Protein AF-A0A960FR45-F1 (afdb_monomer_lite)

Foldseek 3Di:
DDDDDDDDDDDDDLAPDAEEEEAAAEDVSCVVVVVCLVCCVPDNHNWAYDYHYDYDDDDPCPVVSCVSCVPPVRD

pLDDT: mean 92.17, std 4.03, range [78.0, 96.38]

Secondary structure (DSSP, 8-state):
-------------GGG--SSEEEEEEGGGGHHHHHHHTTTTTS--SS-EEEEEE-SS--TTHHHHHHHHHT-TT-

Radius of gyration: 13.73 Å; chains: 1; bounding box: 44×27×32 Å

Structure (mmCIF, N/CA/C/O backbone):
data_AF-A0A960FR45-F1
#
_entry.id   AF-A0A960FR45-F1
#
loop_
_atom_site.group_PDB
_atom_site.id
_atom_site.type_symbol
_atom_site.label_atom_id
_atom_site.label_alt_id
_atom_site.label_comp_id
_atom_site.label_asym_id
_atom_site.label_entity_id
_atom_site.label_seq_id
_atom_site.pdbx_PDB_ins_code
_atom_site.Cartn_x
_atom_site.Cartn_y
_atom_site.Cartn_z
_atom_site.occupancy
_atom_site.B_iso_or_equiv
_atom_site.auth_seq_id
_atom_site.auth_comp_id
_atom_site.auth_asym_id
_atom_site.auth_atom_id
_atom_site.pdbx_PDB_model_num
ATOM 1 N N . MET A 1 1 ? 27.694 -3.106 -1.692 1.00 78.00 1 MET A N 1
ATOM 2 C CA . MET A 1 1 ? 27.418 -1.752 -1.156 1.00 78.00 1 MET A CA 1
ATOM 3 C C . MET A 1 1 ? 26.011 -1.758 -0.573 1.00 78.00 1 MET A C 1
ATOM 5 O O . MET A 1 1 ? 25.159 -2.362 -1.215 1.00 78.00 1 MET A O 1
ATOM 9 N N . PRO A 1 2 ? 25.760 -1.187 0.618 1.00 93.00 2 PRO A N 1
ATOM 10 C CA . PRO A 1 2 ? 24.418 -1.151 1.200 1.00 93.00 2 PRO A CA 1
ATOM 11 C C . PRO A 1 2 ? 23.513 -0.155 0.461 1.00 93.00 2 PRO A C 1
ATOM 13 O O . PRO A 1 2 ? 23.986 0.872 -0.025 1.00 93.00 2 PRO A O 1
ATOM 16 N N . ALA A 1 3 ? 22.214 -0.454 0.401 1.00 94.56 3 ALA A N 1
ATOM 17 C CA . ALA A 1 3 ? 21.207 0.520 -0.007 1.00 94.56 3 ALA A CA 1
ATOM 18 C C . ALA A 1 3 ? 20.944 1.491 1.155 1.00 94.56 3 ALA A C 1
ATOM 20 O O . ALA A 1 3 ? 20.745 1.058 2.289 1.00 94.56 3 ALA A O 1
ATOM 21 N N . VAL A 1 4 ? 20.951 2.796 0.874 1.00 96.06 4 VAL A N 1
ATOM 22 C CA . VAL A 1 4 ? 20.640 3.850 1.851 1.00 96.06 4 VAL A CA 1
ATOM 23 C C . VAL A 1 4 ? 19.241 4.379 1.552 1.00 96.06 4 VAL A C 1
ATOM 25 O O . VAL A 1 4 ? 18.960 4.763 0.419 1.00 96.06 4 VAL A O 1
ATOM 28 N N . LEU A 1 5 ? 18.370 4.388 2.562 1.00 95.19 5 LEU A N 1
ATOM 29 C CA . LEU A 1 5 ? 16.997 4.887 2.470 1.00 95.19 5 LEU A CA 1
ATOM 30 C C . LEU A 1 5 ? 16.860 6.182 3.279 1.00 95.19 5 LEU A C 1
ATOM 32 O O . LEU A 1 5 ? 17.446 6.305 4.354 1.00 95.19 5 LEU A O 1
ATOM 36 N N . SER A 1 6 ? 16.066 7.132 2.788 1.00 95.25 6 SER A N 1
ATOM 37 C CA . SER A 1 6 ? 15.788 8.397 3.473 1.00 95.25 6 SER A CA 1
ATOM 38 C C . SER A 1 6 ? 14.288 8.657 3.541 1.00 95.25 6 SER A C 1
ATOM 40 O O . SER A 1 6 ? 13.659 8.773 2.495 1.00 95.25 6 SER A O 1
ATOM 42 N N . GLY A 1 7 ? 13.770 8.810 4.764 1.00 91.06 7 GLY A N 1
ATOM 43 C CA . GLY A 1 7 ? 12.416 9.283 5.063 1.00 91.06 7 GLY A CA 1
ATOM 44 C C . GLY A 1 7 ? 11.252 8.429 4.526 1.00 91.06 7 GLY A C 1
ATOM 45 O O . GLY A 1 7 ? 11.397 7.642 3.594 1.00 91.06 7 GLY A O 1
ATOM 46 N N . PRO A 1 8 ? 10.047 8.602 5.088 1.00 89.75 8 PRO A N 1
ATOM 47 C CA . PRO A 1 8 ? 8.806 8.429 4.350 1.00 89.75 8 PRO A CA 1
ATOM 48 C C . PRO A 1 8 ? 8.457 9.739 3.624 1.00 89.75 8 PRO A C 1
ATOM 50 O O . PRO A 1 8 ? 8.558 10.829 4.191 1.00 89.75 8 PRO A O 1
ATOM 53 N N . HIS A 1 9 ? 8.018 9.643 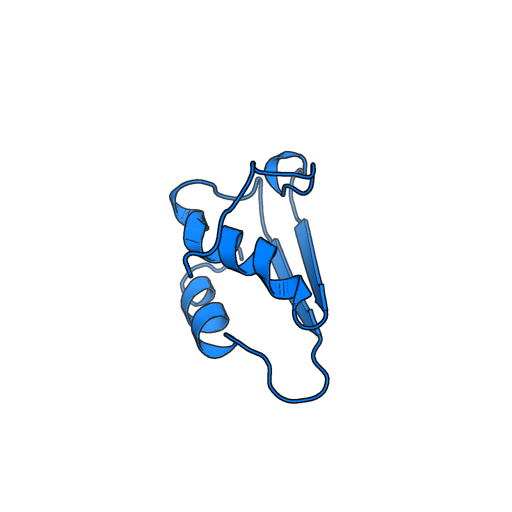2.371 1.00 93.44 9 HIS A N 1
ATOM 54 C CA . HIS A 1 9 ? 7.607 10.794 1.567 1.00 93.44 9 HIS A CA 1
ATOM 55 C C . HIS A 1 9 ? 6.204 10.583 0.993 1.00 93.44 9 HIS A C 1
ATOM 57 O O . HIS A 1 9 ? 5.805 9.460 0.697 1.00 93.44 9 HIS A O 1
ATOM 63 N N . GLY A 1 10 ? 5.474 11.682 0.789 1.00 92.12 10 GLY A N 1
ATOM 64 C CA . GLY A 1 10 ? 4.132 11.676 0.205 1.00 92.12 10 GLY A CA 1
ATOM 65 C C . GLY A 1 10 ? 3.013 11.921 1.220 1.00 92.12 10 GLY A C 1
ATOM 66 O O . GLY A 1 10 ? 3.230 11.987 2.426 1.00 92.12 10 GLY A O 1
ATOM 67 N N . ARG A 1 11 ? 1.798 12.113 0.698 1.00 93.69 11 ARG A N 1
ATOM 68 C CA . ARG A 1 11 ? 0.558 12.317 1.475 1.00 93.69 11 ARG A CA 1
ATOM 69 C C . ARG A 1 11 ? -0.534 11.307 1.104 1.00 93.69 11 ARG A C 1
ATOM 71 O O . ARG A 1 11 ? -1.697 11.503 1.441 1.00 93.69 11 ARG A O 1
ATOM 78 N N . PHE A 1 12 ? -0.164 10.263 0.364 1.00 94.19 12 PHE A N 1
ATOM 79 C CA . PHE A 1 12 ? -1.084 9.238 -0.105 1.00 94.19 12 PHE A CA 1
ATOM 80 C C . PHE A 1 12 ? -1.423 8.294 1.050 1.00 94.19 12 PHE A C 1
ATOM 82 O O . PHE A 1 12 ? -0.567 7.541 1.509 1.00 94.19 12 PHE A O 1
ATOM 89 N N . THR A 1 13 ? -2.647 8.390 1.561 1.00 93.56 13 THR A N 1
ATOM 90 C CA . THR A 1 13 ? -3.137 7.590 2.686 1.00 93.56 13 THR A CA 1
ATOM 91 C C . THR A 1 13 ? -4.642 7.404 2.577 1.00 93.56 13 THR A C 1
ATOM 93 O O . THR A 1 13 ? -5.362 8.332 2.200 1.00 93.56 13 THR A O 1
ATOM 96 N N . HIS A 1 14 ? -5.116 6.213 2.931 1.00 93.88 14 HIS A N 1
ATOM 97 C CA . HIS A 1 14 ? -6.536 5.878 2.979 1.00 93.88 14 HIS A CA 1
ATOM 98 C C . HIS A 1 14 ? -7.243 6.464 4.212 1.00 93.88 14 HIS A C 1
ATOM 100 O O . HIS A 1 14 ? -8.468 6.557 4.237 1.00 93.88 14 HIS A O 1
ATOM 106 N N . ALA A 1 15 ? -6.481 6.908 5.219 1.00 91.69 15 ALA A N 1
ATOM 107 C CA . ALA A 1 15 ? -7.006 7.438 6.480 1.00 91.69 15 ALA A CA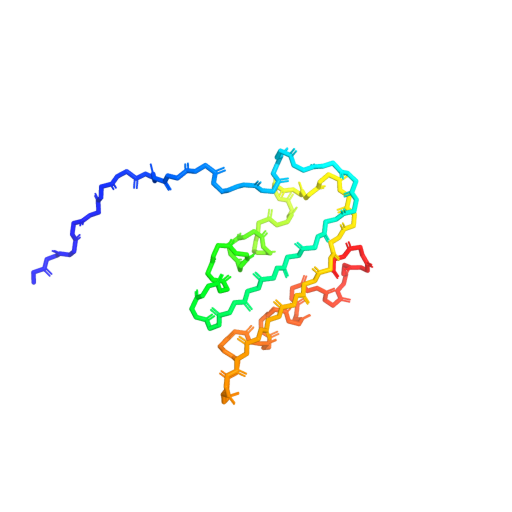 1
ATOM 108 C C . ALA A 1 15 ? -7.754 8.776 6.335 1.00 91.69 15 ALA A C 1
ATOM 110 O O . ALA A 1 15 ? -8.532 9.146 7.208 1.00 91.69 15 ALA A O 1
ATOM 111 N N . HIS A 1 16 ? -7.520 9.516 5.247 1.00 90.94 16 HIS A N 1
ATOM 112 C CA . HIS A 1 16 ? -8.254 10.755 4.963 1.00 90.94 16 HIS A CA 1
ATOM 113 C C . HIS A 1 16 ? -9.579 10.517 4.225 1.00 90.94 16 HIS A C 1
ATOM 115 O O . HIS A 1 16 ? -10.367 11.451 4.085 1.00 90.94 16 HIS A O 1
ATOM 121 N N . ALA A 1 17 ? -9.818 9.305 3.718 1.00 88.50 17 ALA A N 1
ATOM 122 C CA . ALA A 1 17 ? -11.061 8.962 3.041 1.00 88.50 17 ALA A CA 1
ATOM 123 C C . ALA A 1 17 ? -12.132 8.535 4.055 1.00 88.50 17 ALA A C 1
ATOM 125 O O . ALA A 1 17 ? -11.828 7.979 5.110 1.00 88.50 17 ALA A O 1
ATOM 126 N N . THR A 1 18 ? -13.399 8.788 3.729 1.00 87.81 18 THR A N 1
ATOM 127 C CA . THR A 1 18 ? -14.547 8.464 4.582 1.00 87.81 18 THR A CA 1
ATOM 128 C C . THR A 1 18 ? -15.483 7.486 3.880 1.00 87.81 18 THR A C 1
ATOM 130 O O . THR A 1 18 ? -15.697 7.573 2.673 1.00 87.81 18 THR A O 1
ATOM 133 N N . GLY A 1 19 ? -16.057 6.552 4.643 1.00 90.81 19 GLY A N 1
ATOM 134 C CA . GLY A 1 19 ? -17.011 5.578 4.115 1.00 90.81 19 GLY A CA 1
ATOM 135 C C . GLY A 1 19 ? -16.380 4.586 3.133 1.00 90.81 19 GLY A C 1
ATOM 136 O O . GLY A 1 19 ? -15.345 3.994 3.427 1.00 90.81 19 GLY A O 1
ATOM 137 N N . HIS A 1 20 ? -17.043 4.380 1.992 1.00 94.19 20 HIS A N 1
ATOM 138 C CA . HIS A 1 20 ? -16.657 3.412 0.961 1.00 94.19 20 HIS A CA 1
ATOM 139 C C . HIS A 1 20 ? -15.538 3.963 0.067 1.00 94.19 20 HIS A C 1
ATOM 141 O O . HIS A 1 20 ? -15.662 5.057 -0.484 1.00 94.19 20 HIS A O 1
ATOM 147 N N . GLN A 1 21 ? -14.449 3.206 -0.078 1.00 94.56 21 GLN A N 1
ATOM 148 C CA . GLN A 1 21 ? -13.264 3.599 -0.838 1.00 94.56 21 GLN A CA 1
ATOM 149 C C . GLN A 1 21 ? -13.045 2.722 -2.071 1.00 94.56 21 GLN A C 1
ATOM 151 O O . GLN A 1 21 ? -13.311 1.524 -2.057 1.00 94.56 21 GLN A O 1
ATOM 156 N N . LEU A 1 22 ? -12.476 3.325 -3.116 1.00 95.44 22 LEU A N 1
ATOM 157 C CA . LEU A 1 22 ? -12.069 2.642 -4.339 1.00 95.44 22 LEU A CA 1
ATOM 158 C C . LEU A 1 22 ? -10.551 2.738 -4.497 1.00 95.44 22 LEU A C 1
ATOM 160 O O . LEU A 1 22 ? -10.002 3.835 -4.625 1.00 95.44 22 LEU A O 1
ATOM 164 N N . TRP A 1 23 ? -9.865 1.600 -4.478 1.00 95.94 23 TRP A N 1
ATOM 165 C CA . TRP A 1 23 ? -8.410 1.522 -4.572 1.00 95.94 23 TRP A CA 1
ATOM 166 C C . TRP A 1 23 ? -8.009 1.018 -5.954 1.00 95.94 23 TRP A C 1
ATOM 168 O O . TRP A 1 23 ? -8.222 -0.144 -6.282 1.00 95.94 23 TRP A O 1
ATOM 178 N N . ILE A 1 24 ? -7.433 1.897 -6.778 1.00 96.38 24 ILE A N 1
ATOM 179 C CA . ILE A 1 24 ? -7.075 1.584 -8.167 1.00 96.38 24 ILE A CA 1
ATOM 180 C C . ILE A 1 24 ? -5.554 1.592 -8.317 1.00 96.38 24 ILE A C 1
ATOM 182 O O . ILE A 1 24 ? -4.909 2.637 -8.216 1.00 96.38 24 ILE A O 1
ATOM 186 N N . ALA A 1 25 ? -4.992 0.424 -8.600 1.00 96.06 25 ALA A N 1
ATOM 187 C CA . ALA A 1 25 ? -3.575 0.200 -8.827 1.00 96.06 25 ALA A CA 1
ATOM 188 C C . ALA A 1 25 ? -3.296 -0.166 -10.289 1.00 96.06 25 ALA A C 1
ATOM 190 O O . ALA A 1 25 ? -3.986 -1.000 -10.872 1.00 96.06 25 ALA A O 1
ATOM 191 N N . GLY A 1 26 ? -2.240 0.414 -10.862 1.00 95.00 26 GLY A N 1
ATOM 192 C CA . GLY A 1 26 ? -1.713 0.036 -12.175 1.00 95.00 26 GLY A CA 1
ATOM 193 C C . GLY A 1 26 ? -0.275 -0.468 -12.070 1.00 95.00 26 GLY A C 1
ATOM 194 O O . GLY A 1 26 ? 0.596 0.271 -11.604 1.00 95.00 26 GLY A O 1
ATOM 195 N N . GLY A 1 27 ? -0.011 -1.702 -12.510 1.00 93.25 27 GLY A N 1
ATOM 196 C CA . GLY A 1 27 ? 1.319 -2.319 -12.450 1.00 93.25 27 GLY A CA 1
ATOM 197 C C . GLY A 1 27 ? 1.957 -2.215 -11.058 1.00 93.25 27 GLY A C 1
ATOM 198 O O . GLY A 1 27 ? 1.333 -2.525 -10.047 1.00 93.25 27 GLY A O 1
ATOM 199 N N . VAL A 1 28 ? 3.188 -1.694 -10.983 1.00 92.75 28 VAL A N 1
ATOM 200 C CA . VAL A 1 28 ? 3.922 -1.490 -9.712 1.00 92.75 28 VAL A CA 1
ATOM 201 C C . VAL A 1 28 ? 3.184 -0.590 -8.701 1.00 92.75 28 VAL A C 1
ATOM 203 O O . VAL A 1 28 ? 3.469 -0.627 -7.502 1.00 92.75 28 VAL A O 1
ATOM 206 N N . GLY A 1 29 ? 2.196 0.186 -9.161 1.00 94.56 29 GLY A N 1
ATOM 207 C CA . GLY A 1 29 ? 1.334 1.031 -8.335 1.00 94.56 29 GLY A CA 1
ATOM 208 C C . GLY A 1 29 ? 0.511 0.282 -7.283 1.00 94.56 29 GLY A C 1
ATOM 209 O O . GLY A 1 29 ? -0.074 0.931 -6.425 1.00 94.56 29 GLY A O 1
ATOM 210 N N . ILE A 1 30 ? 0.495 -1.056 -7.295 1.00 95.56 30 ILE A N 1
ATOM 211 C CA . ILE A 1 30 ? -0.109 -1.881 -6.238 1.00 95.56 30 ILE A CA 1
ATOM 212 C C . ILE A 1 30 ? 0.610 -1.761 -4.888 1.00 95.56 30 ILE A C 1
ATOM 214 O O . ILE A 1 30 ? 0.001 -1.966 -3.845 1.00 95.56 30 ILE A O 1
ATOM 218 N N . THR A 1 31 ? 1.890 -1.384 -4.891 1.00 95.19 31 THR A N 1
ATOM 219 C CA . THR A 1 31 ? 2.766 -1.392 -3.707 1.00 95.19 31 THR A CA 1
ATOM 220 C C . THR A 1 31 ? 2.183 -0.696 -2.460 1.00 95.19 31 THR A C 1
ATOM 222 O O . THR A 1 31 ? 2.148 -1.335 -1.406 1.00 95.19 31 THR A O 1
ATOM 225 N N . PRO A 1 32 ? 1.704 0.567 -2.513 1.00 95.62 32 PRO A N 1
ATOM 226 C CA . PRO A 1 32 ? 1.113 1.208 -1.335 1.00 95.62 32 PRO A CA 1
ATOM 227 C C . PRO A 1 32 ? -0.160 0.500 -0.850 1.00 95.62 32 PRO A C 1
ATOM 229 O O . PRO A 1 32 ? -0.333 0.330 0.352 1.00 95.62 32 PRO A O 1
ATOM 232 N N . PHE A 1 33 ? -1.011 0.024 -1.763 1.00 95.94 33 PHE A N 1
ATOM 233 C CA . PHE A 1 33 ? -2.242 -0.688 -1.410 1.00 95.94 33 PHE A CA 1
ATOM 234 C C . PHE A 1 33 ? -1.954 -2.051 -0.784 1.00 95.94 33 PHE A C 1
ATOM 236 O O . PHE A 1 33 ? -2.571 -2.401 0.213 1.00 95.94 33 PHE A O 1
ATOM 243 N N . LEU A 1 34 ? -0.971 -2.794 -1.301 1.00 96.12 34 LEU A N 1
ATOM 244 C CA . LEU A 1 34 ? -0.524 -4.052 -0.703 1.00 96.12 34 LEU A CA 1
ATOM 245 C C . LEU A 1 34 ? -0.012 -3.833 0.728 1.00 96.12 34 LEU A C 1
ATOM 247 O O . LEU A 1 34 ? -0.295 -4.630 1.618 1.00 96.12 34 LEU A O 1
ATOM 251 N N . SER A 1 35 ? 0.691 -2.722 0.977 1.00 95.75 35 SER A N 1
ATOM 252 C CA . SER A 1 35 ? 1.094 -2.342 2.335 1.00 95.75 35 SER A CA 1
ATOM 253 C C . SER A 1 35 ? -0.109 -2.104 3.254 1.00 95.75 35 SER A C 1
ATOM 255 O O . SER A 1 35 ? -0.049 -2.469 4.428 1.00 95.75 35 SER A O 1
ATOM 257 N N . TRP A 1 36 ? -1.188 -1.503 2.744 1.00 95.81 36 TRP A N 1
ATOM 258 C CA . TRP A 1 36 ? -2.423 -1.292 3.505 1.00 95.81 36 TRP A CA 1
ATOM 259 C C . TRP A 1 36 ? -3.183 -2.600 3.742 1.00 95.81 36 TRP A C 1
ATOM 261 O O . TRP A 1 36 ? -3.562 -2.861 4.879 1.00 95.81 36 TRP A O 1
ATOM 271 N N . LEU A 1 37 ? -3.316 -3.459 2.724 1.00 95.00 37 LEU A N 1
ATOM 272 C CA . LEU A 1 37 ? -3.948 -4.783 2.831 1.00 95.00 37 LEU A CA 1
ATOM 273 C C . LEU A 1 37 ? -3.257 -5.669 3.881 1.00 95.00 37 LEU A C 1
ATOM 275 O O . LEU A 1 37 ? -3.916 -6.324 4.682 1.00 95.00 37 LEU A O 1
ATOM 279 N N . ARG A 1 38 ? -1.922 -5.629 3.949 1.00 95.38 38 ARG A N 1
ATOM 280 C CA . ARG A 1 38 ? -1.138 -6.323 4.988 1.00 95.38 38 ARG A CA 1
ATOM 281 C C . ARG A 1 38 ? -1.323 -5.746 6.395 1.00 95.38 38 ARG A C 1
ATOM 283 O O . ARG A 1 38 ? -0.955 -6.394 7.367 1.00 95.38 38 ARG A O 1
ATOM 290 N N . SER A 1 39 ? -1.851 -4.528 6.506 1.00 94.38 39 SER A N 1
ATOM 291 C CA . SER A 1 39 ? -1.964 -3.784 7.764 1.00 94.38 39 SER A CA 1
ATOM 292 C C . SER A 1 39 ? -3.409 -3.605 8.238 1.00 94.38 39 SER A C 1
ATOM 294 O O . SER A 1 39 ? -3.620 -2.861 9.194 1.00 94.38 39 SER A O 1
ATOM 296 N N . LEU A 1 40 ? -4.393 -4.273 7.621 1.00 91.44 40 LEU A N 1
ATOM 297 C CA . LEU A 1 40 ? -5.825 -4.083 7.907 1.00 91.44 40 LEU A CA 1
ATOM 298 C C . LEU A 1 40 ? -6.181 -4.254 9.391 1.00 91.44 40 LEU A C 1
ATOM 300 O O . LEU A 1 40 ? -6.979 -3.480 9.908 1.00 91.44 40 LEU A O 1
ATOM 304 N N . ASP A 1 41 ? -5.536 -5.186 10.096 1.00 91.12 41 ASP A N 1
ATOM 305 C CA . ASP A 1 41 ? -5.815 -5.439 11.519 1.00 91.12 41 ASP A CA 1
ATOM 306 C C . ASP A 1 41 ? -5.313 -4.315 12.443 1.00 91.12 41 ASP A C 1
ATOM 308 O O . ASP A 1 41 ? -5.803 -4.150 13.558 1.00 91.12 41 ASP A O 1
ATOM 312 N N . THR A 1 42 ? -4.324 -3.535 11.997 1.00 94.12 42 THR A N 1
ATOM 313 C CA . THR A 1 42 ? -3.715 -2.452 12.795 1.00 94.12 42 THR A CA 1
ATOM 314 C C . THR A 1 42 ? -4.151 -1.063 12.340 1.00 94.12 42 THR A C 1
ATOM 316 O O . THR A 1 42 ? -4.215 -0.143 13.151 1.00 94.12 42 THR A O 1
ATOM 319 N N . HIS A 1 43 ? -4.454 -0.906 11.052 1.00 92.38 43 HIS A N 1
ATOM 320 C CA . HIS A 1 43 ? -4.797 0.360 10.413 1.00 92.38 43 HIS A CA 1
ATOM 321 C C . HIS A 1 43 ? -5.964 0.164 9.430 1.00 92.38 43 HIS A C 1
ATOM 323 O O . HIS A 1 43 ? -5.785 0.346 8.218 1.00 92.38 43 HIS A O 1
ATOM 329 N N . PRO A 1 44 ? -7.159 -0.214 9.922 1.00 92.06 44 PRO A N 1
ATOM 330 C CA . PRO A 1 44 ? -8.300 -0.476 9.058 1.00 92.06 44 PRO A CA 1
ATOM 331 C C . PRO A 1 44 ? -8.745 0.796 8.316 1.00 92.06 44 PRO A C 1
ATOM 333 O O . PRO A 1 44 ? -8.537 1.917 8.798 1.00 92.06 44 PRO A O 1
ATOM 336 N N . PRO A 1 45 ? -9.348 0.660 7.127 1.00 93.44 45 PRO A N 1
ATOM 337 C CA . PRO A 1 45 ? -10.020 1.762 6.455 1.00 93.44 45 PRO A CA 1
ATOM 338 C C . PRO A 1 45 ? -11.269 2.222 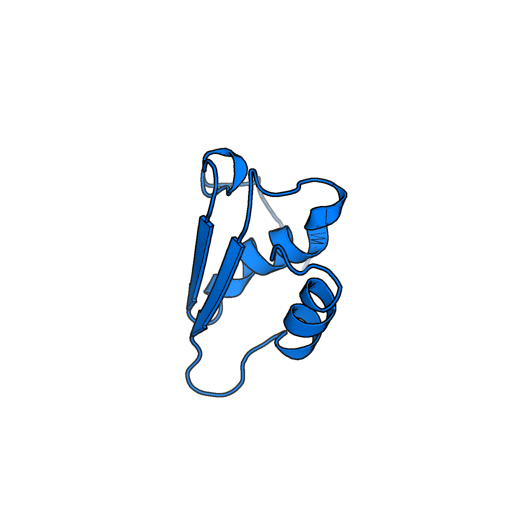7.209 1.00 93.44 45 PRO A C 1
ATOM 340 O O . PRO A 1 45 ? -11.826 1.512 8.039 1.00 93.44 45 PRO A O 1
ATOM 343 N N . ALA A 1 46 ? -11.732 3.436 6.902 1.00 91.25 46 ALA A N 1
ATOM 344 C CA . ALA A 1 46 ? -12.916 4.028 7.534 1.00 91.25 46 ALA A CA 1
ATOM 345 C C . ALA A 1 46 ? -14.249 3.351 7.142 1.00 91.25 46 ALA A C 1
ATOM 347 O O . ALA A 1 46 ? -15.308 3.751 7.625 1.00 91.25 46 ALA A O 1
ATOM 348 N N . GLY A 1 47 ? -14.216 2.374 6.238 1.00 91.06 47 GLY A N 1
ATOM 349 C CA . GLY A 1 47 ? -15.374 1.652 5.732 1.00 91.06 47 GLY A CA 1
ATOM 350 C C . GLY A 1 47 ? -14.964 0.667 4.643 1.00 91.06 47 GLY A C 1
ATOM 351 O O . GLY A 1 47 ? -13.779 0.365 4.500 1.00 91.06 47 GLY A O 1
ATOM 352 N N . ARG A 1 48 ? -15.953 0.191 3.875 1.00 93.75 48 ARG A N 1
ATOM 353 C CA . ARG A 1 48 ? -15.746 -0.793 2.806 1.00 93.75 48 ARG A CA 1
ATOM 354 C C . ARG A 1 48 ? -14.682 -0.331 1.809 1.00 93.75 48 ARG A C 1
ATOM 356 O O . ARG A 1 48 ? -14.629 0.855 1.480 1.00 93.75 48 ARG A O 1
ATOM 363 N N . VAL A 1 49 ? -13.905 -1.259 1.270 1.00 95.19 49 VAL A N 1
ATOM 364 C CA . VAL A 1 49 ? -12.965 -1.006 0.172 1.00 95.19 49 VAL A CA 1
ATOM 365 C C . VAL A 1 49 ? -13.324 -1.892 -1.019 1.00 95.19 49 VAL A C 1
ATOM 367 O O . VAL A 1 49 ? -13.785 -3.006 -0.833 1.00 95.19 49 VAL A O 1
ATOM 370 N N . ASP A 1 50 ? -13.149 -1.382 -2.238 1.00 94.62 50 ASP A N 1
ATOM 371 C CA . ASP A 1 50 ? -13.070 -2.213 -3.442 1.00 94.62 50 ASP A CA 1
ATOM 372 C C . ASP A 1 50 ? -11.699 -2.013 -4.103 1.00 94.62 50 ASP A C 1
ATOM 374 O O . ASP A 1 50 ? -11.285 -0.877 -4.375 1.00 94.62 50 ASP A O 1
ATOM 378 N N . VAL A 1 51 ? -10.997 -3.113 -4.387 1.00 94.25 51 VAL A N 1
ATOM 379 C CA . VAL A 1 51 ? -9.640 -3.095 -4.954 1.00 94.25 51 VAL A CA 1
ATOM 380 C C . VAL A 1 51 ? -9.645 -3.479 -6.434 1.00 94.25 51 VAL A C 1
ATOM 382 O O . VAL A 1 51 ? -10.119 -4.541 -6.828 1.00 94.25 51 VAL A O 1
ATOM 385 N N . PHE A 1 52 ? -9.033 -2.631 -7.260 1.00 94.75 52 PHE A N 1
ATOM 386 C CA . PHE A 1 52 ? -8.824 -2.843 -8.689 1.00 94.75 52 PHE A CA 1
ATOM 387 C C . PHE A 1 52 ? -7.328 -2.835 -8.992 1.00 94.75 52 PHE A C 1
ATOM 389 O O . PHE A 1 52 ? -6.666 -1.809 -8.850 1.00 94.75 52 PHE A O 1
ATOM 396 N N . HIS A 1 53 ? -6.794 -3.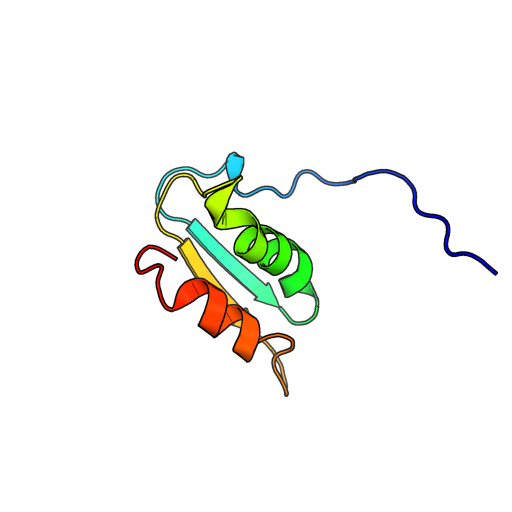967 -9.450 1.00 94.56 53 HIS A N 1
ATOM 397 C CA . HIS A 1 53 ? -5.397 -4.093 -9.862 1.00 94.56 53 HIS A CA 1
ATOM 398 C C . HIS A 1 53 ? -5.314 -4.369 -11.365 1.00 94.56 53 HIS A C 1
ATOM 400 O O . HIS A 1 53 ? -5.595 -5.471 -11.830 1.00 94.56 53 HIS A O 1
ATOM 406 N N . ALA A 1 54 ? -4.940 -3.344 -12.129 1.00 94.88 54 ALA A N 1
ATOM 407 C CA . ALA A 1 54 ? -4.774 -3.421 -13.571 1.00 94.88 54 ALA A CA 1
ATOM 408 C C . ALA A 1 54 ? -3.317 -3.740 -13.935 1.00 94.88 54 ALA A C 1
ATOM 410 O O . ALA A 1 54 ? -2.399 -2.959 -13.659 1.00 94.88 54 ALA A O 1
ATOM 411 N N . VAL A 1 55 ? -3.112 -4.870 -14.609 1.00 94.56 55 VAL A N 1
ATOM 412 C CA . VAL A 1 55 ? -1.814 -5.312 -15.137 1.00 94.56 55 VAL A CA 1
ATOM 413 C C . VAL A 1 55 ? -1.943 -5.725 -16.598 1.00 94.56 55 VAL A C 1
ATOM 415 O O . VAL A 1 55 ? -3.041 -5.998 -17.075 1.00 94.56 55 VAL A O 1
ATOM 418 N N . ARG A 1 56 ? -0.821 -5.727 -17.325 1.00 91.62 56 ARG A N 1
ATOM 419 C CA . ARG A 1 56 ? -0.790 -6.162 -18.729 1.00 91.62 56 ARG A CA 1
ATOM 420 C C . ARG A 1 56 ? -0.752 -7.682 -18.856 1.00 91.62 56 ARG A C 1
ATOM 422 O O . ARG A 1 56 ? -1.486 -8.227 -19.670 1.00 91.62 56 ARG A O 1
ATOM 429 N N . ASP A 1 57 ? 0.113 -8.309 -18.066 1.00 88.12 57 ASP A N 1
ATOM 430 C CA . ASP A 1 57 ? 0.399 -9.739 -18.114 1.00 88.12 57 ASP A CA 1
ATOM 431 C C . ASP A 1 57 ? 0.083 -10.343 -16.737 1.00 88.12 57 ASP A C 1
ATOM 433 O O . ASP A 1 57 ? -1.068 -10.314 -16.305 1.00 88.12 57 ASP A O 1
ATOM 437 N N . ASP A 1 58 ? 1.091 -10.837 -16.016 1.00 87.94 58 ASP A N 1
ATOM 438 C CA . ASP A 1 58 ? 0.905 -11.405 -14.684 1.00 87.94 58 ASP A CA 1
ATOM 439 C C . ASP A 1 58 ? 0.726 -10.329 -13.603 1.00 87.94 58 ASP A C 1
ATOM 441 O O . ASP A 1 58 ? 1.386 -9.282 -13.607 1.00 87.94 58 ASP A O 1
ATOM 445 N N . ALA A 1 59 ? -0.183 -10.599 -12.667 1.00 87.81 59 ALA A N 1
ATOM 446 C CA . ALA A 1 59 ? -0.488 -9.717 -11.553 1.00 87.81 59 ALA A CA 1
ATOM 447 C C . ALA A 1 59 ? 0.397 -10.090 -10.357 1.00 87.81 59 ALA A C 1
ATOM 449 O O . ALA A 1 59 ? 0.114 -11.082 -9.678 1.00 87.81 59 ALA A O 1
ATOM 450 N N . PRO A 1 60 ? 1.443 -9.303 -10.040 1.00 88.19 60 PRO A N 1
ATOM 451 C CA . PRO A 1 60 ? 2.281 -9.607 -8.893 1.00 88.19 60 PRO A CA 1
ATOM 452 C C . PRO A 1 60 ? 1.437 -9.584 -7.616 1.00 88.19 60 PRO A C 1
ATOM 454 O O . PRO A 1 60 ? 0.565 -8.726 -7.452 1.00 88.19 60 PRO A O 1
ATOM 457 N N . TYR A 1 61 ? 1.716 -10.530 -6.715 1.00 92.75 61 TYR A N 1
ATOM 458 C CA . TYR A 1 61 ? 1.032 -10.683 -5.424 1.00 92.75 61 TYR A CA 1
ATOM 459 C C . TYR A 1 61 ? -0.470 -10.998 -5.523 1.00 92.75 61 TYR A C 1
ATOM 461 O O . TYR A 1 61 ? -1.188 -10.838 -4.544 1.00 92.75 61 TYR A O 1
ATOM 469 N N . ALA A 1 62 ? -0.977 -11.453 -6.675 1.00 91.62 62 ALA A N 1
ATOM 470 C CA . ALA A 1 62 ? -2.409 -11.706 -6.837 1.00 91.62 62 ALA A CA 1
ATOM 471 C C . ALA A 1 62 ? -2.961 -12.789 -5.898 1.00 91.62 62 ALA A C 1
ATOM 473 O O . ALA A 1 62 ? -4.087 -12.660 -5.433 1.00 91.62 62 ALA A O 1
ATOM 474 N N . GLU A 1 63 ? -2.207 -13.859 -5.638 1.00 93.69 63 GLU A N 1
ATOM 475 C CA . GLU A 1 63 ? -2.596 -14.894 -4.669 1.00 93.69 63 GLU A CA 1
ATOM 476 C C . GLU A 1 63 ? -2.642 -14.319 -3.251 1.00 93.69 63 GLU A C 1
ATOM 478 O O . GLU A 1 63 ? -3.692 -14.339 -2.624 1.00 93.69 63 GLU A O 1
ATOM 483 N N . GLU A 1 64 ? -1.565 -13.656 -2.824 1.00 94.25 64 GLU A N 1
ATOM 484 C CA . GLU A 1 64 ? -1.498 -12.994 -1.519 1.00 94.25 64 GLU A CA 1
ATOM 485 C C . GLU A 1 64 ? -2.640 -11.989 -1.306 1.00 94.25 64 GLU A C 1
ATOM 487 O O . GLU A 1 64 ? -3.244 -11.951 -0.239 1.00 94.25 64 GLU A O 1
ATOM 492 N N . ILE A 1 65 ? -2.962 -11.177 -2.317 1.00 93.06 65 ILE A N 1
ATOM 493 C CA . ILE A 1 65 ? -4.070 -10.218 -2.236 1.00 93.06 65 ILE A CA 1
ATOM 494 C C . ILE A 1 65 ? -5.398 -10.951 -2.038 1.00 93.06 65 ILE A C 1
ATOM 496 O O . ILE A 1 65 ? -6.191 -10.514 -1.210 1.00 93.06 65 ILE A O 1
ATOM 500 N N . ARG A 1 66 ? -5.643 -12.054 -2.761 1.00 91.69 66 ARG A N 1
ATOM 501 C CA . ARG A 1 66 ? -6.868 -12.853 -2.598 1.00 91.69 66 ARG A CA 1
ATOM 502 C C . ARG A 1 66 ? -6.954 -13.460 -1.202 1.00 91.69 66 ARG A C 1
ATOM 504 O O . ARG A 1 66 ? -8.014 -13.381 -0.594 1.00 91.69 66 ARG A O 1
ATOM 511 N N . ASP A 1 67 ? -5.853 -13.989 -0.685 1.00 93.69 67 ASP A N 1
ATOM 512 C CA . ASP A 1 67 ? -5.806 -14.580 0.654 1.00 93.69 67 ASP A CA 1
A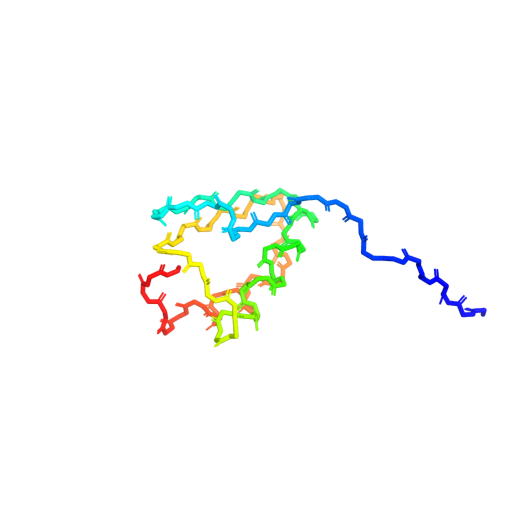TOM 513 C C . ASP A 1 67 ? -6.054 -13.529 1.742 1.00 93.69 67 ASP A C 1
ATOM 515 O O . ASP A 1 67 ? -6.794 -13.772 2.693 1.00 93.69 67 ASP A O 1
ATOM 519 N N . LEU A 1 68 ? -5.497 -12.324 1.582 1.00 91.31 68 LEU A N 1
ATOM 520 C CA . LEU A 1 68 ? -5.697 -11.219 2.523 1.00 91.31 68 LEU A CA 1
ATOM 521 C C . LEU A 1 68 ? -7.153 -10.737 2.586 1.00 91.31 68 LEU A C 1
ATOM 523 O O . LEU A 1 68 ? -7.555 -10.199 3.618 1.00 91.31 68 LEU A O 1
ATOM 527 N N . VAL A 1 69 ? -7.939 -10.901 1.522 1.00 88.94 69 VAL A N 1
ATOM 528 C CA . VAL A 1 69 ? -9.340 -10.440 1.483 1.00 88.94 69 VAL A CA 1
ATOM 529 C C . VAL A 1 69 ? -10.361 -11.571 1.629 1.00 88.94 69 VAL A C 1
ATOM 531 O O . VAL A 1 69 ? -11.528 -11.296 1.879 1.00 88.94 69 VAL A O 1
ATOM 534 N N . ALA A 1 70 ? -9.946 -12.840 1.535 1.00 88.25 70 ALA A N 1
ATOM 535 C CA . ALA A 1 70 ? -10.849 -13.996 1.538 1.00 88.25 70 ALA A CA 1
ATOM 536 C C . ALA A 1 70 ? -11.802 -14.033 2.749 1.00 88.25 70 ALA A C 1
ATOM 538 O O . ALA A 1 70 ? -12.985 -14.329 2.590 1.00 88.25 70 ALA A O 1
ATOM 539 N N . ASP A 1 71 ? -11.300 -13.670 3.932 1.00 85.06 71 ASP A N 1
ATOM 540 C CA . ASP A 1 71 ? -12.064 -13.667 5.188 1.00 85.06 71 ASP A CA 1
ATOM 541 C C . ASP A 1 71 ? -12.580 -12.269 5.587 1.00 85.06 71 ASP A C 1
ATOM 543 O O . ASP A 1 71 ? -13.057 -12.070 6.707 1.00 85.06 71 ASP A O 1
ATOM 547 N N . ARG A 1 72 ? -12.483 -11.280 4.689 1.00 85.88 72 ARG A N 1
ATOM 548 C CA . ARG A 1 72 ? -12.831 -9.873 4.941 1.00 85.88 72 ARG A CA 1
ATOM 549 C C . ARG A 1 72 ? -13.848 -9.385 3.905 1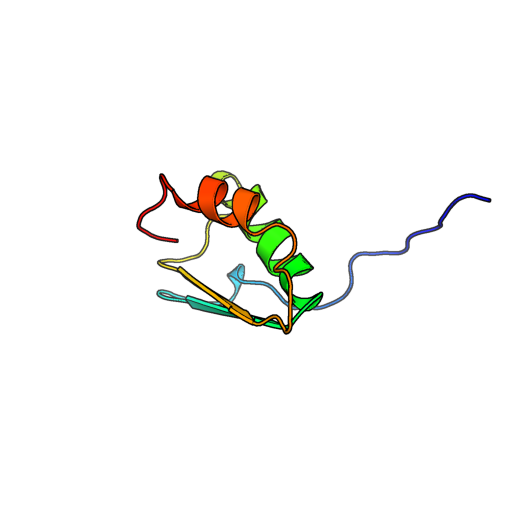.00 85.88 72 ARG A C 1
ATOM 551 O O . ARG A 1 72 ? -13.462 -8.764 2.924 1.00 85.88 72 ARG A O 1
ATOM 558 N N . PRO A 1 73 ? -15.156 -9.651 4.092 1.00 78.38 73 PRO A N 1
ATOM 559 C CA . PRO A 1 73 ? -16.184 -9.320 3.097 1.00 78.38 73 PRO A CA 1
ATOM 560 C C . PRO A 1 73 ? -16.393 -7.808 2.894 1.00 78.38 73 PRO A C 1
ATOM 562 O O . PRO A 1 73 ? -17.139 -7.398 2.004 1.00 78.38 73 PRO A O 1
ATOM 565 N N . ASP A 1 74 ? -15.795 -6.981 3.749 1.00 81.69 74 ASP A N 1
ATOM 566 C CA . ASP A 1 74 ? -15.773 -5.525 3.685 1.00 81.69 74 ASP A CA 1
ATOM 567 C C . ASP A 1 74 ? -14.560 -4.948 2.923 1.00 81.69 74 ASP A C 1
ATOM 569 O O . ASP A 1 74 ? -14.477 -3.725 2.786 1.00 81.69 74 ASP A O 1
ATOM 573 N N . VAL A 1 75 ? -13.661 -5.785 2.387 1.00 79.00 75 VAL A N 1
ATOM 574 C CA . VAL A 1 75 ? -12.476 -5.388 1.594 1.00 79.00 75 VAL A CA 1
ATOM 575 C C . VAL A 1 75 ? -12.419 -6.116 0.250 1.00 79.00 75 VAL A C 1
ATOM 577 O O . VAL A 1 75 ? -12.810 -7.300 0.192 1.00 79.00 75 VAL A O 1
#

Sequence (75 aa):
MPAVLSGPHGRFTHAHATGHQLWIAGGVGITPFLSWLRSLDTHPPAGRVDVFHAVRDDAPYAEEIRDLVADRPDV